Protein AF-A0A6U6HGG5-F1 (afdb_monomer)

Foldseek 3Di:
DVVVVVVVVVVVVVVVVVVVVVVVVVVVVVVVVVVVVVVVVVVVVVVVVVVVVVVVVVVVVDPQPPCVVVVQPVDDPVVPHDDDFDDDPVQCVVVVVDPVSDDDTDDVVVVVQVVCVSVVNDDPPPPPPPVPPPDDPDPPPPPDPDDDDD

Radius of gyration: 37.93 Å; Cα contacts (8 Å, |Δi|>4): 23; chains: 1; bounding box: 70×29×111 Å

Solvent-accessible surface area (backbone atoms only — not comparable to full-atom values): 9462 Å² total; per-residue (Å²): 110,76,69,57,56,54,51,54,50,52,55,52,50,55,53,50,49,54,52,50,54,53,52,51,54,49,52,59,54,48,50,58,49,51,54,52,53,48,54,51,51,54,51,56,52,48,53,51,50,50,53,52,50,51,55,47,52,58,54,66,73,44,64,92,70,78,53,56,66,56,59,58,66,76,68,59,54,83,88,75,52,82,81,76,65,68,84,51,74,64,62,43,54,75,42,70,68,40,76,88,62,60,74,90,63,74,55,70,67,58,54,50,52,50,55,30,37,76,69,66,75,37,83,76,78,78,70,78,72,74,80,76,72,84,68,81,80,76,78,82,72,81,72,76,86,78,81,82,81,136

Mean predicted aligned error: 17.81 Å

pLDDT: mean 77.17, std 17.02, range [37.75, 97.88]

Nearest PDB structures (foldseek):
  7v08-assembly1_q  TM=4.051E-01  e=3.246E-01  Saccharomyces cerevisiae BY4741

Structure (mmCIF, N/CA/C/O backbone):
data_AF-A0A6U6HGG5-F1
#
_entry.id   AF-A0A6U6HGG5-F1
#
loop_
_atom_site.group_PDB
_atom_site.id
_atom_site.type_symbol
_atom_site.label_atom_id
_atom_site.label_alt_id
_atom_site.label_comp_id
_atom_site.label_asym_id
_atom_site.label_entity_id
_atom_site.label_seq_id
_atom_site.pdbx_PDB_ins_code
_atom_site.Cartn_x
_atom_site.Cartn_y
_atom_site.Cartn_z
_atom_site.occupancy
_atom_site.B_iso_or_equiv
_atom_site.auth_seq_id
_atom_site.auth_comp_id
_atom_site.auth_asym_id
_atom_site.auth_atom_id
_atom_site.pdbx_PDB_model_num
ATOM 1 N N . SER A 1 1 ? -29.316 -1.700 63.400 1.00 80.56 1 SER A N 1
ATOM 2 C CA . SER A 1 1 ? -29.862 -3.068 63.521 1.00 80.56 1 SER A CA 1
ATOM 3 C C . SER A 1 1 ? -29.359 -3.944 62.370 1.00 80.56 1 SER A C 1
ATOM 5 O O . SER A 1 1 ? -29.051 -3.408 61.304 1.00 80.56 1 SER A O 1
ATOM 7 N N . PRO A 1 2 ? -29.280 -5.274 62.545 1.00 87.38 2 PRO A N 1
ATOM 8 C CA . PRO A 1 2 ? -28.835 -6.211 61.501 1.00 87.38 2 PRO A CA 1
ATOM 9 C C . PRO A 1 2 ? -29.671 -6.141 60.211 1.00 87.38 2 PRO A C 1
ATOM 11 O O . PRO A 1 2 ? -29.153 -6.295 59.106 1.00 87.38 2 PRO A O 1
ATOM 14 N N . LEU A 1 3 ? -30.967 -5.841 60.341 1.00 87.31 3 LEU A N 1
ATOM 15 C CA . LEU A 1 3 ? -31.897 -5.675 59.220 1.00 87.31 3 LEU A CA 1
ATOM 16 C C . LEU A 1 3 ? -31.525 -4.487 58.318 1.00 87.31 3 LEU A C 1
ATOM 18 O O . LEU A 1 3 ? -31.574 -4.592 57.094 1.00 87.31 3 LEU A O 1
ATOM 22 N N . LEU A 1 4 ? -31.075 -3.382 58.916 1.00 89.56 4 LEU A N 1
ATOM 23 C CA . LEU A 1 4 ? -30.665 -2.173 58.195 1.00 89.56 4 LEU A CA 1
ATOM 24 C C . LEU A 1 4 ? -29.397 -2.419 57.361 1.00 89.56 4 LEU A C 1
ATOM 26 O O . LEU A 1 4 ? -29.305 -1.987 56.215 1.00 89.56 4 LEU A O 1
ATOM 30 N N . GLN A 1 5 ? -28.451 -3.199 57.894 1.00 91.31 5 GLN A N 1
ATOM 31 C CA . GLN A 1 5 ? -27.241 -3.592 57.164 1.00 91.31 5 GLN A CA 1
ATOM 32 C C . GLN A 1 5 ? -27.552 -4.498 55.964 1.00 91.31 5 GLN A C 1
ATOM 34 O O . GLN A 1 5 ? -26.944 -4.338 54.907 1.00 91.31 5 GLN A O 1
ATOM 39 N N . ARG A 1 6 ? -28.507 -5.430 56.097 1.00 91.94 6 ARG A N 1
ATOM 40 C CA . ARG A 1 6 ? -28.957 -6.279 54.977 1.00 91.94 6 ARG A CA 1
ATOM 41 C C . ARG A 1 6 ? -29.596 -5.450 53.864 1.00 91.94 6 ARG A C 1
ATOM 43 O O . ARG A 1 6 ? -29.268 -5.652 52.698 1.00 91.94 6 ARG A O 1
ATOM 50 N N . ARG A 1 7 ? -30.440 -4.480 54.223 1.00 93.50 7 ARG A N 1
ATOM 51 C CA . ARG A 1 7 ? -31.081 -3.569 53.266 1.00 93.50 7 ARG A CA 1
ATOM 52 C C . ARG A 1 7 ? -30.060 -2.727 52.497 1.00 93.50 7 ARG A C 1
ATOM 54 O O . ARG A 1 7 ? -30.085 -2.721 51.271 1.00 93.50 7 ARG A O 1
ATOM 61 N N . LEU A 1 8 ? -29.097 -2.123 53.195 1.00 95.38 8 LEU A N 1
ATOM 62 C CA . LEU A 1 8 ? -28.022 -1.347 52.563 1.00 95.38 8 LEU A CA 1
ATOM 63 C C . LEU A 1 8 ? -27.164 -2.192 51.609 1.00 95.38 8 LEU A C 1
ATOM 65 O O . LEU A 1 8 ? -26.741 -1.702 50.564 1.00 95.38 8 LEU A O 1
ATOM 69 N N . LYS A 1 9 ? -26.903 -3.464 51.939 1.00 94.69 9 LYS A N 1
ATOM 70 C CA . LYS A 1 9 ? -26.190 -4.387 51.038 1.00 94.69 9 LYS A CA 1
ATOM 71 C C . LYS A 1 9 ? -26.991 -4.675 49.766 1.00 94.69 9 LYS A C 1
ATOM 73 O O . LYS A 1 9 ? -26.419 -4.638 48.681 1.00 94.69 9 LYS A O 1
ATOM 78 N N . ALA A 1 10 ? -28.297 -4.914 49.889 1.00 95.06 10 ALA A N 1
ATOM 79 C CA . ALA A 1 10 ? -29.170 -5.139 48.739 1.00 95.06 10 ALA A CA 1
ATOM 80 C C . ALA A 1 10 ? -29.247 -3.903 47.825 1.00 95.06 10 ALA A C 1
ATOM 82 O O . ALA A 1 10 ? -29.130 -4.022 46.608 1.00 95.06 10 ALA A O 1
ATOM 83 N N . GLU A 1 11 ? -29.367 -2.707 48.403 1.00 95.06 11 GLU A N 1
ATOM 84 C CA . GLU A 1 11 ? -29.384 -1.449 47.647 1.00 95.06 11 GLU A CA 1
ATOM 85 C C . GLU A 1 11 ? -28.058 -1.211 46.907 1.00 95.06 11 GLU A C 1
ATOM 87 O O . GLU A 1 11 ? -28.065 -0.887 45.717 1.00 95.06 11 GLU A O 1
ATOM 92 N N . LYS A 1 12 ? -26.914 -1.453 47.562 1.00 96.19 12 LYS A N 1
ATOM 93 C CA . LYS A 1 12 ? -25.590 -1.377 46.921 1.00 96.19 12 LYS A CA 1
ATOM 94 C C . LYS A 1 12 ? -25.462 -2.349 45.751 1.00 96.19 12 LYS A C 1
ATOM 96 O O . LYS A 1 12 ? -25.041 -1.939 44.672 1.00 96.19 12 LYS A O 1
ATOM 101 N N . PHE A 1 13 ? -25.891 -3.595 45.937 1.00 97.50 13 PHE A N 1
ATOM 102 C CA . PHE A 1 13 ? -25.872 -4.607 44.883 1.00 97.50 13 PHE A CA 1
ATOM 103 C C . PHE A 1 13 ? -26.709 -4.190 43.666 1.00 97.50 13 PHE A C 1
ATOM 105 O O . PHE A 1 13 ? -26.253 -4.294 42.529 1.00 97.50 13 PHE A O 1
ATOM 112 N N . LEU A 1 14 ? -27.915 -3.652 43.881 1.00 97.00 14 LEU A N 1
ATOM 113 C CA . LEU A 1 14 ? -28.766 -3.169 42.787 1.00 97.00 14 LEU A CA 1
ATOM 114 C C . LEU A 1 14 ? -28.119 -2.010 42.018 1.00 97.00 14 LEU A C 1
ATOM 116 O O . LEU A 1 14 ? -28.221 -1.946 40.792 1.00 97.00 14 LEU A O 1
ATOM 120 N N . VAL A 1 15 ? -27.436 -1.102 42.718 1.00 97.19 15 VAL A N 1
ATOM 121 C CA . VAL A 1 15 ? -26.697 0.002 42.091 1.00 97.19 15 VAL A CA 1
ATOM 122 C C . VAL A 1 15 ? -25.515 -0.518 41.275 1.00 97.19 15 VAL A C 1
ATOM 124 O O . VAL A 1 15 ? -25.298 -0.055 40.154 1.00 97.19 15 VAL A O 1
ATOM 127 N N . GLU A 1 16 ? -24.758 -1.478 41.801 1.00 97.69 16 GLU A N 1
ATOM 128 C CA . GLU A 1 16 ? -23.642 -2.100 41.085 1.00 97.69 16 GLU A CA 1
ATOM 129 C C . GLU A 1 16 ? -24.116 -2.836 39.836 1.00 97.69 16 GLU A C 1
ATOM 1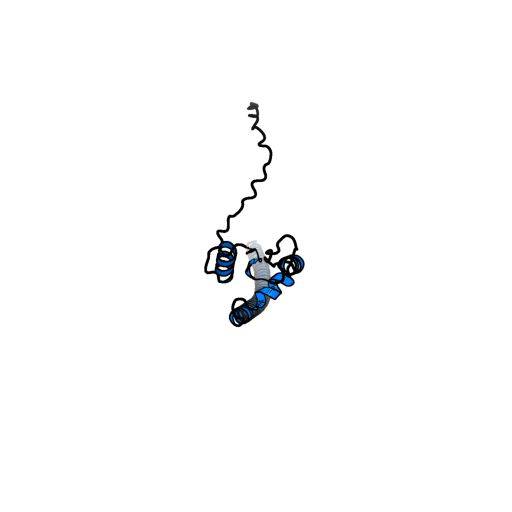31 O O . GLU A 1 16 ? -23.567 -2.599 38.761 1.00 97.69 16 GLU A O 1
ATOM 136 N N . LYS A 1 17 ? -25.200 -3.609 39.940 1.00 97.88 17 LYS A N 1
ATOM 137 C CA . LYS A 1 17 ? -25.806 -4.303 38.801 1.00 97.88 17 LYS A CA 1
ATOM 138 C C . LYS A 1 17 ? -26.224 -3.327 37.696 1.00 97.88 17 LYS A C 1
ATOM 140 O O . LYS A 1 17 ? -25.872 -3.499 36.536 1.00 97.88 17 LYS A O 1
ATOM 145 N N . ARG A 1 18 ? -26.876 -2.212 38.048 1.00 96.94 18 ARG A N 1
ATOM 146 C CA . ARG A 1 18 ? -27.216 -1.162 37.065 1.00 96.94 18 ARG A CA 1
ATOM 147 C C . ARG A 1 18 ? -25.976 -0.571 36.387 1.00 96.94 18 ARG A C 1
ATOM 149 O O . ARG A 1 18 ? -26.012 -0.263 35.196 1.00 96.94 18 ARG A O 1
ATOM 156 N N . LYS A 1 19 ? -24.875 -0.393 37.127 1.00 97.56 19 LYS A N 1
ATOM 157 C CA . LYS A 1 19 ? -23.610 0.111 36.568 1.00 97.56 19 LYS A CA 1
ATOM 158 C C . LYS A 1 19 ? -22.975 -0.903 35.616 1.00 97.56 19 LYS A C 1
ATOM 160 O O . LYS A 1 19 ? -22.491 -0.491 34.563 1.00 97.56 19 LYS A O 1
ATOM 165 N N . THR A 1 20 ? -22.969 -2.191 35.961 1.00 97.25 20 THR A N 1
ATOM 166 C CA . THR A 1 20 ? -22.431 -3.247 35.091 1.00 97.25 20 THR A CA 1
ATOM 167 C C . THR A 1 20 ? -23.261 -3.396 33.827 1.00 97.25 20 THR A C 1
ATOM 169 O O . THR A 1 20 ? -22.690 -3.412 32.741 1.00 97.25 20 THR A O 1
ATOM 172 N N . ASP A 1 21 ? -24.588 -3.382 33.947 1.00 97.06 21 ASP A N 1
ATOM 173 C CA . ASP A 1 21 ? -25.502 -3.509 32.809 1.00 97.06 21 ASP A CA 1
ATOM 174 C C . ASP A 1 21 ? -25.325 -2.333 31.836 1.00 97.06 21 ASP A C 1
ATOM 176 O O . ASP A 1 21 ? -25.227 -2.523 30.624 1.00 97.06 21 ASP A O 1
ATOM 180 N N . LYS A 1 22 ? -25.171 -1.108 32.361 1.00 97.38 22 LYS A N 1
ATOM 181 C CA . LYS A 1 22 ? -24.887 0.078 31.539 1.00 97.38 22 LYS A CA 1
ATOM 182 C C . LYS A 1 22 ? -23.540 -0.021 30.817 1.00 97.38 22 LYS A C 1
ATOM 184 O O . LYS A 1 22 ? -23.443 0.360 29.653 1.00 97.38 22 LYS A O 1
ATOM 189 N N . ARG A 1 23 ? -22.497 -0.522 31.490 1.00 96.94 23 ARG A N 1
ATOM 190 C CA . ARG A 1 23 ? -21.175 -0.736 30.873 1.00 96.94 23 ARG A CA 1
ATOM 191 C C . ARG A 1 23 ? -21.237 -1.791 29.771 1.00 96.94 23 ARG A C 1
ATOM 193 O O . ARG A 1 23 ? -20.676 -1.565 28.706 1.00 96.94 23 ARG A O 1
ATOM 200 N N . LEU A 1 24 ? -21.949 -2.891 30.011 1.00 96.88 24 LEU A N 1
ATOM 201 C CA . LEU A 1 24 ? -22.145 -3.957 29.032 1.00 96.88 24 LEU A CA 1
ATOM 202 C C . LEU A 1 24 ? -22.896 -3.451 27.794 1.00 96.88 24 LEU A C 1
ATOM 204 O O . LEU A 1 24 ? -22.512 -3.735 26.667 1.00 96.88 24 LEU A O 1
ATOM 208 N N . LEU A 1 25 ? -23.948 -2.654 27.983 1.00 96.62 25 LEU A N 1
ATOM 209 C CA . LEU A 1 25 ? -24.694 -2.093 26.858 1.00 96.62 25 LEU A CA 1
ATOM 210 C C . LEU A 1 25 ? -23.831 -1.135 26.020 1.00 96.62 25 LEU A C 1
ATOM 212 O O . LEU A 1 25 ? -23.901 -1.145 24.791 1.00 96.62 25 LEU A O 1
ATOM 216 N N . ASN A 1 26 ? -22.985 -0.335 26.675 1.00 97.00 26 ASN A N 1
ATOM 217 C CA . ASN A 1 26 ? -22.025 0.522 25.983 1.00 97.00 26 ASN A CA 1
ATOM 218 C C . ASN A 1 26 ? -21.014 -0.298 25.175 1.00 97.00 26 ASN A C 1
ATOM 220 O O . ASN A 1 26 ? -20.820 0.004 23.999 1.00 97.00 26 ASN A O 1
ATOM 224 N N . SER A 1 27 ? -20.440 -1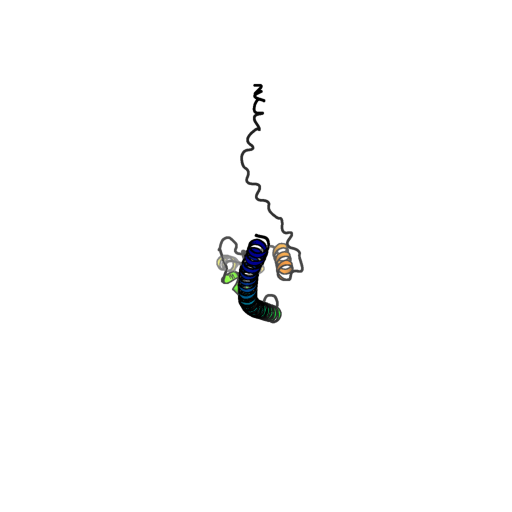.361 25.749 1.00 95.94 27 SER A N 1
ATOM 225 C CA . SER A 1 27 ? -19.481 -2.199 25.023 1.00 95.94 27 SER A CA 1
ATOM 226 C C . SER A 1 27 ? -20.123 -2.902 23.824 1.00 95.94 27 SER A C 1
ATOM 228 O O . SER A 1 27 ? -19.538 -2.922 22.746 1.00 95.94 27 SER A O 1
ATOM 230 N N . VAL A 1 28 ? -21.365 -3.384 23.943 1.00 96.38 28 VAL A N 1
ATOM 231 C CA . VAL A 1 28 ? -22.125 -3.957 22.812 1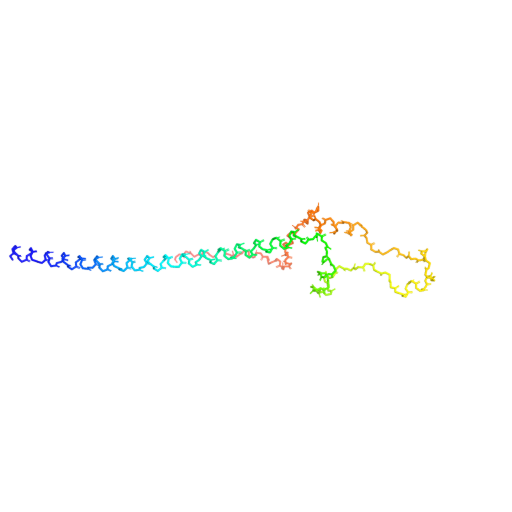.00 96.38 28 VAL A CA 1
ATOM 232 C C . VAL A 1 28 ? -22.384 -2.925 21.703 1.00 96.38 28 VAL A C 1
ATOM 234 O O . VAL A 1 28 ? -22.417 -3.264 20.520 1.00 96.38 28 VAL A O 1
ATOM 237 N N . ASN A 1 29 ? -22.562 -1.651 22.049 1.00 95.06 29 ASN A N 1
ATOM 238 C CA . ASN A 1 29 ? -22.695 -0.593 21.047 1.00 95.06 29 ASN A CA 1
ATOM 239 C C . ASN A 1 29 ? -21.353 -0.248 20.386 1.00 95.06 29 ASN A C 1
ATOM 241 O O . ASN A 1 29 ? -21.320 0.061 19.193 1.00 95.06 29 ASN A O 1
ATOM 245 N N . GLU A 1 30 ? -20.252 -0.314 21.132 1.00 95.81 30 GLU A N 1
ATOM 246 C CA . GLU A 1 30 ? -18.897 -0.119 20.609 1.00 95.81 30 GLU A CA 1
ATOM 247 C C . GLU A 1 30 ? -18.496 -1.236 19.644 1.00 95.81 30 GLU A C 1
ATOM 249 O O . GLU A 1 30 ? -17.987 -0.937 18.564 1.00 95.81 30 GLU A O 1
ATOM 254 N N . THR A 1 31 ? -18.808 -2.503 19.945 1.00 96.19 31 THR A N 1
ATOM 255 C CA . THR A 1 31 ? -18.501 -3.614 19.028 1.00 96.19 31 THR A CA 1
ATOM 256 C C . THR A 1 31 ? -19.138 -3.411 17.657 1.00 96.19 31 THR A C 1
ATOM 258 O O . THR A 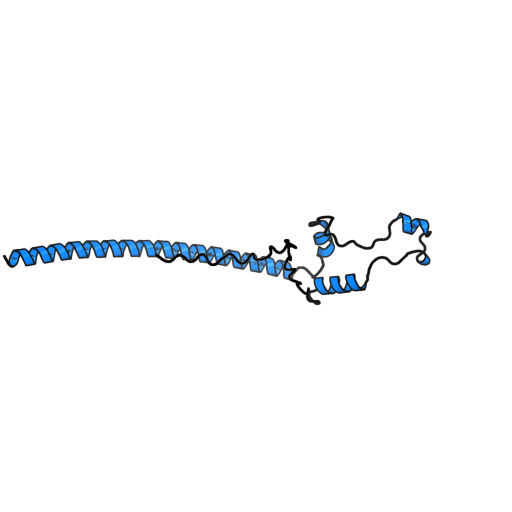1 31 ? -18.457 -3.572 16.649 1.00 96.19 31 THR A O 1
ATOM 261 N N . LYS A 1 32 ? -20.393 -2.943 17.589 1.00 95.00 32 LYS A N 1
ATOM 262 C CA . LYS A 1 32 ? -21.062 -2.619 16.314 1.00 95.00 32 LYS A CA 1
ATOM 263 C C . LYS A 1 32 ? -20.368 -1.506 15.524 1.00 95.00 32 LYS A C 1
ATOM 265 O O . LYS A 1 32 ? -20.434 -1.496 14.293 1.00 95.00 32 LYS A O 1
ATOM 270 N N . LYS A 1 33 ? -19.745 -0.539 16.203 1.00 94.50 33 LYS A N 1
ATOM 271 C CA . LYS A 1 33 ? -18.952 0.506 15.537 1.00 94.50 33 LYS A CA 1
ATOM 272 C C . LYS A 1 33 ? -17.674 -0.096 14.963 1.00 94.50 33 LYS A C 1
ATOM 274 O O . LYS A 1 33 ? -17.426 0.070 13.772 1.00 94.50 33 LYS A O 1
ATOM 279 N N . PHE A 1 34 ? -16.950 -0.881 15.759 1.00 96.62 34 PHE A N 1
ATOM 280 C CA . PHE A 1 34 ? -15.723 -1.540 15.314 1.00 96.62 34 PHE A CA 1
ATOM 281 C C . PHE A 1 34 ? -15.955 -2.505 14.150 1.00 96.62 34 PHE A C 1
ATOM 283 O O . PHE A 1 34 ? -15.177 -2.499 13.202 1.00 96.62 34 PHE A O 1
ATOM 290 N N . THR A 1 35 ? -17.047 -3.276 14.146 1.00 96.44 35 THR A N 1
ATOM 291 C CA . THR A 1 35 ? -17.368 -4.165 13.016 1.00 96.44 35 THR A CA 1
ATOM 292 C C . THR A 1 35 ? -17.624 -3.382 11.729 1.00 96.44 35 THR A C 1
ATOM 294 O O . THR A 1 35 ? -17.180 -3.790 10.660 1.00 96.44 35 THR A O 1
ATOM 297 N N . ARG A 1 36 ? -18.303 -2.228 11.812 1.00 96.31 36 ARG A N 1
ATOM 298 C CA . ARG A 1 36 ? -18.521 -1.353 10.647 1.00 96.31 36 ARG A CA 1
ATOM 299 C C . ARG A 1 36 ? -17.210 -0.752 10.149 1.00 96.31 36 ARG A C 1
ATOM 301 O O . ARG A 1 36 ? -16.976 -0.724 8.946 1.00 96.31 36 ARG A O 1
ATOM 308 N N . GLU A 1 37 ? -16.354 -0.293 11.052 1.00 96.69 37 GLU A N 1
ATOM 309 C CA . GLU A 1 37 ? -15.037 0.245 10.700 1.00 96.69 37 GLU A CA 1
ATOM 310 C C . GLU A 1 37 ? -14.131 -0.811 10.059 1.00 96.69 37 GLU A C 1
ATOM 312 O O . GLU A 1 37 ? -13.476 -0.511 9.064 1.00 96.69 37 GLU A O 1
ATOM 317 N N . LEU A 1 38 ? -14.136 -2.043 10.576 1.00 97.44 38 LEU A N 1
ATOM 318 C CA . LEU A 1 38 ? -13.424 -3.173 9.976 1.00 97.44 38 LEU A CA 1
ATOM 319 C C . LEU A 1 38 ? -13.932 -3.458 8.563 1.00 97.44 38 LEU A C 1
ATOM 321 O O . LEU A 1 38 ? -13.132 -3.455 7.636 1.00 97.44 38 LEU A O 1
ATOM 325 N N . SER A 1 39 ? -15.251 -3.574 8.376 1.00 97.62 39 SER A N 1
ATOM 326 C CA . SER A 1 39 ? -15.824 -3.834 7.047 1.00 97.62 39 SER A CA 1
ATOM 327 C C . SER A 1 39 ? -15.469 -2.752 6.018 1.00 97.62 39 SER A C 1
ATOM 329 O O . SER A 1 39 ? -15.187 -3.061 4.867 1.00 97.62 39 SER A O 1
ATOM 331 N N . ARG 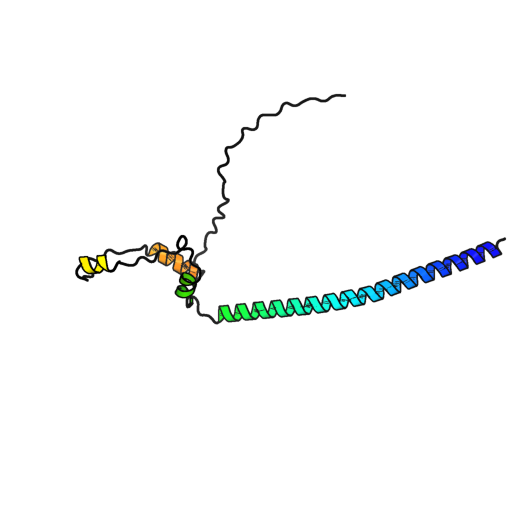A 1 40 ? -15.414 -1.474 6.425 1.00 97.25 40 ARG A N 1
ATOM 332 C CA . ARG A 1 40 ? -14.995 -0.375 5.539 1.00 97.25 40 ARG A CA 1
ATOM 333 C C . ARG A 1 40 ? -13.523 -0.488 5.154 1.00 97.25 40 ARG A C 1
ATOM 335 O O . ARG A 1 40 ? -13.198 -0.360 3.981 1.00 97.25 40 ARG A O 1
ATOM 342 N N . LYS A 1 41 ? -12.649 -0.765 6.125 1.00 97.69 41 LYS A N 1
ATOM 343 C CA . LYS A 1 41 ? -11.213 -0.952 5.874 1.00 97.69 41 LYS A CA 1
ATOM 344 C C . LYS A 1 41 ? -10.945 -2.145 4.960 1.00 97.69 41 LYS A C 1
ATOM 346 O O . LYS A 1 41 ? -10.113 -2.041 4.068 1.00 97.69 41 LYS A O 1
ATOM 351 N N . GLU A 1 42 ? -11.668 -3.246 5.143 1.00 97.25 42 GLU A N 1
ATOM 352 C CA . GLU A 1 42 ? -11.555 -4.430 4.286 1.00 97.25 42 GLU A CA 1
ATOM 353 C C . GLU A 1 42 ? -11.923 -4.119 2.830 1.00 97.25 42 GLU A C 1
ATOM 355 O O . GLU A 1 42 ? -11.199 -4.531 1.923 1.00 97.25 42 GLU A O 1
ATOM 360 N N . VAL A 1 43 ? -12.991 -3.344 2.602 1.00 97.69 43 VAL A N 1
ATOM 361 C CA . VAL A 1 43 ? -13.380 -2.880 1.259 1.00 97.69 43 VAL A CA 1
ATOM 362 C C . VAL A 1 43 ? -12.315 -1.955 0.663 1.00 97.69 43 VAL A C 1
ATOM 364 O O . VAL A 1 43 ? -11.876 -2.179 -0.462 1.00 97.69 43 VAL A O 1
ATOM 367 N N . GLU A 1 44 ? -11.835 -0.962 1.416 1.00 97.31 44 GLU A N 1
ATOM 368 C CA . GLU A 1 44 ? -10.780 -0.048 0.949 1.00 97.31 44 GLU A CA 1
ATOM 369 C C . GLU A 1 44 ? -9.486 -0.791 0.579 1.00 97.31 44 GLU A C 1
ATOM 371 O O . GLU A 1 44 ? -8.840 -0.484 -0.428 1.00 97.31 44 GLU A O 1
ATOM 376 N N . ASP A 1 45 ? -9.094 -1.782 1.378 1.00 96.81 45 ASP A N 1
ATOM 377 C CA . ASP A 1 45 ? -7.906 -2.585 1.115 1.00 96.81 45 ASP A CA 1
ATOM 378 C C . ASP A 1 45 ? -8.102 -3.535 -0.073 1.00 96.81 45 ASP A C 1
ATOM 380 O O . ASP A 1 45 ? -7.157 -3.742 -0.841 1.00 96.81 45 ASP A O 1
ATOM 384 N N . ALA A 1 46 ? -9.308 -4.077 -0.271 1.00 97.12 46 ALA A N 1
ATOM 385 C CA . ALA A 1 46 ? -9.649 -4.850 -1.462 1.00 97.12 46 ALA A CA 1
ATOM 386 C C . ALA A 1 46 ? -9.535 -3.991 -2.731 1.00 97.12 46 ALA A C 1
ATOM 388 O O . ALA A 1 46 ? -8.799 -4.360 -3.647 1.00 97.12 46 ALA A O 1
ATOM 389 N N . GLU A 1 47 ? -10.129 -2.79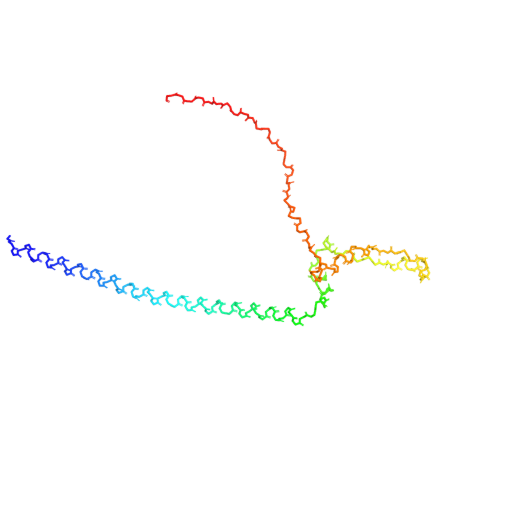4 -2.742 1.00 97.25 47 GLU A N 1
ATOM 390 C CA . GLU A 1 47 ? -10.021 -1.860 -3.869 1.00 97.25 47 GLU A CA 1
ATOM 391 C C . GLU A 1 47 ? -8.564 -1.479 -4.167 1.00 97.25 47 GLU A C 1
ATOM 393 O O . GLU A 1 47 ? -8.141 -1.412 -5.322 1.00 97.25 47 GLU A O 1
ATOM 398 N N . ARG A 1 48 ? -7.751 -1.233 -3.132 1.00 95.44 48 ARG A N 1
ATOM 399 C CA . ARG A 1 48 ? -6.320 -0.942 -3.310 1.00 95.44 48 ARG A CA 1
ATOM 400 C C . ARG A 1 48 ? -5.581 -2.111 -3.946 1.00 95.44 48 ARG A C 1
ATOM 402 O O . ARG A 1 48 ? -4.743 -1.889 -4.823 1.00 95.44 48 ARG A O 1
ATOM 409 N N . ARG A 1 49 ? -5.866 -3.343 -3.517 1.00 95.81 49 ARG A N 1
ATOM 410 C CA . ARG A 1 49 ? -5.264 -4.553 -4.096 1.00 95.81 49 ARG A CA 1
ATOM 411 C C . ARG A 1 49 ? -5.658 -4.714 -5.558 1.00 95.81 49 ARG A C 1
ATOM 413 O O . ARG A 1 49 ? -4.775 -4.975 -6.370 1.00 95.81 49 ARG A O 1
ATOM 420 N N . GLU A 1 50 ? -6.923 -4.489 -5.897 1.00 97.00 50 GLU A N 1
ATOM 421 C CA . GLU A 1 50 ? -7.409 -4.526 -7.280 1.00 97.00 50 GLU A CA 1
ATOM 422 C C . GLU A 1 50 ? -6.724 -3.471 -8.150 1.00 97.00 50 GLU A C 1
ATOM 424 O O . GLU A 1 50 ? -6.191 -3.802 -9.208 1.00 97.00 50 GLU A O 1
ATOM 429 N N . ARG A 1 51 ? -6.621 -2.222 -7.678 1.00 96.62 51 ARG A N 1
ATOM 430 C CA . ARG A 1 51 ? -5.903 -1.152 -8.395 1.00 96.62 51 ARG A CA 1
ATOM 431 C C . ARG A 1 51 ? -4.434 -1.502 -8.623 1.00 96.62 51 ARG A C 1
ATOM 433 O O . ARG A 1 51 ? -3.902 -1.283 -9.708 1.00 96.62 51 ARG A O 1
ATOM 440 N N . LEU A 1 52 ? -3.761 -2.061 -7.617 1.00 94.12 52 LEU A N 1
ATOM 441 C CA . LEU A 1 52 ? -2.372 -2.504 -7.753 1.00 94.12 52 LEU A CA 1
ATOM 442 C C . LEU A 1 52 ? -2.234 -3.686 -8.717 1.00 94.12 52 LEU A C 1
ATOM 444 O O . LEU A 1 52 ? -1.252 -3.742 -9.456 1.00 94.12 52 LEU A O 1
ATOM 448 N N . ALA A 1 53 ? -3.184 -4.621 -8.713 1.00 95.25 53 ALA A N 1
ATOM 449 C CA . ALA A 1 53 ? -3.205 -5.745 -9.640 1.00 95.25 53 ALA A CA 1
ATOM 450 C C . ALA A 1 53 ? -3.419 -5.264 -11.083 1.00 95.25 53 ALA A C 1
ATOM 452 O O . ALA A 1 53 ? -2.662 -5.661 -11.965 1.00 95.25 53 ALA A O 1
ATOM 453 N N . ALA A 1 54 ? -4.353 -4.335 -11.301 1.00 95.62 54 ALA A N 1
ATOM 454 C CA . ALA A 1 54 ? -4.593 -3.706 -12.597 1.00 95.62 54 ALA A CA 1
ATOM 455 C C . ALA A 1 54 ? -3.340 -2.982 -13.115 1.00 95.62 54 ALA A C 1
ATOM 457 O O . ALA A 1 54 ? -2.880 -3.260 -14.218 1.00 95.62 54 ALA A O 1
ATOM 458 N N . LEU A 1 55 ? -2.698 -2.148 -12.287 1.00 90.69 55 LEU A N 1
ATOM 459 C CA . LEU A 1 55 ? -1.453 -1.461 -12.660 1.00 90.69 55 LEU A CA 1
ATOM 460 C C . LEU A 1 55 ? -0.301 -2.428 -12.966 1.00 90.69 55 LEU A C 1
ATOM 462 O O . LEU A 1 55 ? 0.559 -2.126 -13.796 1.00 90.69 55 LEU A O 1
ATOM 466 N N . LYS A 1 56 ? -0.235 -3.578 -12.286 1.00 92.69 56 LYS A N 1
ATOM 467 C CA . LYS A 1 56 ? 0.751 -4.624 -12.595 1.00 92.69 56 LYS A CA 1
ATOM 468 C C . LYS A 1 56 ? 0.446 -5.288 -13.934 1.00 92.69 56 LYS A C 1
ATOM 470 O O . LYS A 1 56 ? 1.351 -5.371 -14.754 1.00 92.69 56 LYS A O 1
ATOM 475 N N . ALA A 1 57 ? -0.807 -5.656 -14.191 1.00 92.69 57 ALA A N 1
ATOM 476 C CA . ALA A 1 57 ? -1.228 -6.234 -15.466 1.00 92.69 57 ALA A CA 1
ATOM 477 C C . ALA A 1 57 ? -1.001 -5.265 -16.645 1.00 92.69 57 ALA A C 1
ATOM 479 O O . ALA A 1 57 ? -0.505 -5.659 -17.701 1.00 92.69 57 ALA A O 1
ATOM 480 N N . GLU A 1 58 ? -1.265 -3.970 -16.459 1.00 87.50 58 GLU A N 1
ATOM 481 C CA . GLU A 1 58 ? -0.944 -2.925 -17.442 1.00 87.50 58 GLU A CA 1
ATOM 482 C C . GLU A 1 58 ? 0.564 -2.792 -17.689 1.00 87.50 58 GLU A C 1
ATOM 484 O O . GLU A 1 58 ? 0.998 -2.520 -18.806 1.00 87.50 58 GLU A O 1
ATOM 489 N N . ARG A 1 59 ? 1.392 -2.973 -16.655 1.00 81.69 59 ARG A N 1
ATOM 490 C CA . ARG A 1 59 ? 2.855 -2.953 -16.798 1.00 81.69 59 ARG A CA 1
ATOM 491 C C . ARG A 1 59 ? 3.388 -4.202 -17.488 1.00 81.69 59 ARG A C 1
ATOM 493 O O . ARG A 1 59 ? 4.337 -4.085 -18.251 1.00 81.69 59 ARG A O 1
ATOM 500 N N . GLU A 1 60 ? 2.811 -5.364 -17.205 1.00 84.06 60 GLU A N 1
ATOM 501 C CA . GLU A 1 60 ? 3.219 -6.650 -17.780 1.00 84.06 60 GLU A CA 1
ATOM 502 C C . GLU A 1 60 ? 2.788 -6.791 -19.244 1.00 84.06 60 GLU A C 1
ATOM 504 O O . GLU A 1 60 ? 3.542 -7.318 -20.057 1.00 84.06 60 GLU A O 1
ATOM 509 N N . SER A 1 61 ? 1.612 -6.268 -19.603 1.00 84.00 61 SER A N 1
ATOM 510 C CA . SER A 1 61 ? 1.127 -6.251 -20.992 1.00 84.00 61 SER A CA 1
ATOM 511 C C . SER A 1 61 ? 1.906 -5.289 -21.893 1.00 84.00 61 SER A C 1
ATOM 513 O O . SER A 1 61 ? 1.970 -5.490 -23.109 1.00 84.00 61 SER A O 1
ATOM 515 N N . LYS A 1 62 ? 2.530 -4.250 -21.326 1.00 79.88 62 LYS A N 1
ATOM 516 C CA . LYS A 1 62 ? 3.399 -3.346 -22.081 1.00 79.88 62 LYS A CA 1
ATOM 517 C C . LYS A 1 62 ? 4.748 -4.020 -22.358 1.00 79.88 62 LYS A C 1
ATOM 519 O O . LYS A 1 62 ? 5.463 -4.367 -21.417 1.00 79.88 62 LYS A O 1
ATOM 524 N N . PRO A 1 63 ? 5.159 -4.162 -23.632 1.00 77.44 63 PRO A N 1
ATOM 525 C CA . PRO A 1 63 ? 6.457 -4.738 -23.945 1.00 77.44 63 PRO A CA 1
ATOM 526 C C . PRO A 1 63 ? 7.582 -3.844 -23.413 1.00 77.44 63 PRO A C 1
ATOM 528 O O . PRO A 1 63 ? 7.536 -2.612 -23.506 1.00 77.44 63 PRO A O 1
ATOM 531 N N . VAL A 1 64 ? 8.608 -4.486 -22.853 1.00 66.31 64 VAL A N 1
ATOM 532 C CA . VAL A 1 64 ? 9.763 -3.819 -22.247 1.00 66.31 64 VAL A CA 1
ATOM 533 C C . VAL A 1 64 ? 10.433 -2.910 -23.281 1.00 66.31 64 VAL A C 1
ATOM 535 O O . VAL A 1 64 ? 10.964 -3.384 -24.281 1.00 66.31 64 VAL A O 1
ATOM 538 N N . GLY A 1 65 ? 10.423 -1.599 -23.026 1.00 59.81 65 GLY A N 1
ATOM 539 C CA . GLY A 1 65 ? 11.130 -0.603 -23.837 1.00 59.81 65 GLY A CA 1
ATOM 540 C C . GLY A 1 65 ? 10.294 0.166 -24.870 1.00 59.81 65 GLY A C 1
ATOM 541 O O . GLY A 1 65 ? 10.854 1.028 -25.539 1.00 59.81 65 GLY A O 1
ATOM 542 N N . LYS A 1 66 ? 8.977 -0.076 -24.983 1.00 65.62 66 LYS A N 1
ATOM 543 C CA . LYS A 1 66 ? 8.108 0.635 -25.951 1.00 65.62 66 LYS A CA 1
ATOM 544 C C . LYS A 1 66 ? 8.001 2.148 -25.697 1.00 65.62 66 LYS A C 1
ATOM 546 O O . LYS A 1 66 ? 7.899 2.910 -26.649 1.00 65.62 66 LYS A O 1
ATOM 551 N N . ASP A 1 67 ? 8.144 2.573 -24.440 1.00 61.22 67 ASP A N 1
ATOM 552 C CA . ASP A 1 67 ? 7.991 3.975 -24.019 1.00 61.22 67 ASP A CA 1
ATOM 553 C C . ASP A 1 67 ? 9.335 4.649 -23.655 1.00 61.22 67 ASP A C 1
ATOM 555 O O . ASP A 1 67 ? 9.362 5.587 -22.863 1.00 61.22 67 ASP A O 1
ATOM 559 N N . LEU A 1 68 ? 10.482 4.191 -24.183 1.00 60.88 68 LEU A N 1
ATOM 560 C CA . LEU A 1 68 ? 11.788 4.812 -23.875 1.00 60.88 68 LEU A CA 1
ATOM 561 C C . LEU A 1 68 ? 11.877 6.269 -24.354 1.00 60.88 68 LEU A C 1
ATOM 563 O O . LEU A 1 68 ? 12.457 7.109 -23.665 1.00 60.88 68 LEU A O 1
ATOM 567 N N . HIS A 1 69 ? 11.272 6.575 -25.503 1.00 57.38 69 HIS A N 1
ATOM 568 C CA . HIS A 1 69 ? 11.212 7.935 -26.046 1.00 57.38 69 HIS A CA 1
ATOM 569 C C . HIS A 1 69 ? 10.250 8.835 -25.262 1.00 57.38 69 HIS A C 1
A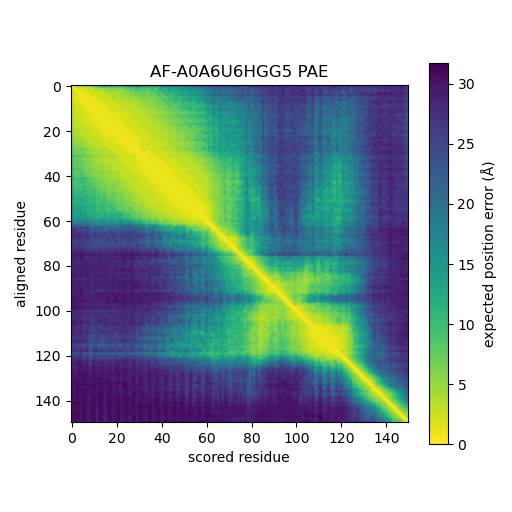TOM 571 O O . HIS A 1 69 ? 10.559 9.994 -24.999 1.00 57.38 69 HIS A O 1
ATOM 577 N N . ASP A 1 70 ? 9.116 8.297 -24.825 1.00 63.66 70 ASP A N 1
ATOM 578 C CA . ASP A 1 70 ? 8.119 9.033 -24.046 1.00 63.66 70 ASP A CA 1
ATOM 579 C C . ASP A 1 70 ? 8.585 9.280 -22.607 1.00 63.66 70 ASP A C 1
ATOM 581 O O . ASP A 1 70 ? 8.378 10.361 -22.062 1.00 63.66 70 ASP A O 1
ATOM 585 N N . ALA A 1 71 ? 9.261 8.305 -21.997 1.00 61.00 71 ALA A N 1
ATOM 586 C CA . ALA A 1 71 ? 9.860 8.450 -20.675 1.00 61.00 71 ALA A CA 1
ATOM 587 C C . ALA A 1 71 ? 11.014 9.463 -20.673 1.00 61.00 71 ALA A C 1
ATOM 589 O O . ALA A 1 71 ? 11.183 10.191 -19.703 1.00 61.00 71 ALA A O 1
ATOM 590 N N . THR A 1 72 ? 11.794 9.546 -21.754 1.00 57.62 72 THR A N 1
ATOM 591 C CA . THR A 1 72 ? 12.846 10.566 -21.883 1.00 57.62 72 THR A CA 1
ATOM 592 C C . THR A 1 72 ? 12.280 11.943 -22.229 1.00 57.62 72 THR A C 1
ATOM 594 O O . THR A 1 72 ? 12.798 12.938 -21.756 1.00 57.62 72 THR A O 1
ATOM 597 N N . THR A 1 73 ? 11.185 12.058 -22.975 1.00 59.56 73 THR A N 1
ATOM 598 C CA . THR A 1 73 ? 10.628 13.378 -23.335 1.00 59.56 73 THR A CA 1
ATOM 599 C C . THR A 1 73 ? 9.698 13.976 -22.275 1.00 59.56 73 THR A C 1
ATOM 601 O O . THR A 1 73 ? 9.721 15.188 -22.072 1.00 59.56 73 THR A O 1
ATOM 604 N N . LYS A 1 74 ? 8.897 13.167 -21.564 1.00 57.91 74 LYS A N 1
ATOM 605 C CA . LYS A 1 74 ? 7.862 13.666 -20.632 1.00 57.91 74 LYS A CA 1
ATOM 606 C C . LYS A 1 74 ? 8.378 14.043 -19.238 1.00 57.91 74 LYS A C 1
ATOM 608 O O . LYS A 1 74 ? 7.692 14.779 -18.536 1.00 57.91 74 LYS A O 1
ATOM 613 N N . SER A 1 75 ? 9.553 13.565 -18.815 1.00 59.59 75 SER A N 1
ATOM 614 C CA . SER A 1 75 ? 10.085 13.789 -17.455 1.00 59.59 75 SER A CA 1
ATOM 615 C C . SER A 1 75 ? 11.444 14.499 -17.414 1.00 59.59 75 SER A C 1
ATOM 617 O O . SER A 1 75 ? 12.276 14.178 -16.562 1.00 59.59 75 SER A O 1
ATOM 619 N N . PHE A 1 76 ? 11.730 15.408 -18.348 1.00 55.44 76 PHE A N 1
ATOM 620 C CA . PHE A 1 76 ? 13.084 15.946 -18.492 1.00 55.44 76 PHE A CA 1
ATOM 621 C C . PHE A 1 76 ? 13.325 17.253 -17.734 1.00 55.44 76 PHE A C 1
ATOM 623 O O . PHE A 1 76 ? 13.015 18.344 -18.204 1.00 55.44 76 PHE A O 1
ATOM 630 N N . ASP A 1 77 ? 14.019 17.123 -16.603 1.00 61.00 77 ASP A N 1
ATOM 631 C CA . ASP A 1 77 ? 15.058 18.083 -16.238 1.00 61.00 77 ASP A CA 1
ATOM 632 C C . ASP A 1 77 ? 16.155 18.020 -17.323 1.00 61.00 77 ASP A C 1
ATOM 634 O O . ASP A 1 77 ? 16.813 16.978 -17.447 1.00 61.00 77 ASP A O 1
ATOM 638 N N . PRO A 1 78 ? 16.435 19.103 -18.074 1.00 60.00 78 PRO A N 1
ATOM 639 C CA . PRO A 1 78 ? 17.468 19.103 -19.119 1.00 60.00 78 PRO A CA 1
ATOM 640 C C . PRO A 1 78 ? 18.877 18.792 -18.577 1.00 60.00 78 PRO A C 1
ATOM 642 O O . PRO A 1 78 ? 19.761 18.402 -19.330 1.00 60.00 78 PRO A O 1
ATOM 645 N N . LEU A 1 79 ? 19.081 18.915 -17.260 1.00 59.81 79 LEU A N 1
ATOM 646 C CA . LEU A 1 79 ? 20.322 18.578 -16.553 1.00 59.81 79 LEU A CA 1
ATOM 647 C C . LEU A 1 79 ? 20.540 17.071 -16.338 1.00 59.81 79 LEU A C 1
ATOM 649 O O . LEU A 1 79 ? 21.680 16.643 -16.170 1.00 59.81 79 LEU A O 1
ATOM 653 N N . ARG A 1 80 ? 19.470 16.270 -16.262 1.00 55.28 80 ARG A N 1
ATOM 654 C CA . ARG A 1 80 ? 19.535 14.819 -15.963 1.00 55.28 80 ARG A CA 1
ATOM 655 C C . ARG A 1 80 ? 19.284 13.941 -17.182 1.00 55.28 80 ARG A C 1
ATOM 657 O O . ARG A 1 80 ? 19.378 12.719 -17.098 1.00 55.28 80 ARG A O 1
ATOM 664 N N . ALA A 1 81 ? 18.974 14.593 -18.287 1.00 58.22 81 ALA A N 1
ATOM 665 C CA . ALA A 1 81 ? 18.896 14.045 -19.612 1.00 58.22 81 ALA A CA 1
ATOM 666 C C . ALA A 1 81 ? 20.084 13.141 -19.978 1.00 58.22 81 ALA A C 1
ATOM 668 O O . ALA A 1 81 ? 21.214 13.635 -19.979 1.00 58.22 81 ALA A O 1
ATOM 669 N N . PRO A 1 82 ? 19.890 11.863 -20.361 1.00 61.28 82 PRO A N 1
ATOM 670 C CA . PRO A 1 82 ? 20.917 11.165 -21.121 1.00 61.28 82 PRO A CA 1
ATOM 671 C C . PRO A 1 82 ? 21.183 11.935 -22.421 1.00 61.28 82 PRO A C 1
ATOM 673 O O . PRO A 1 82 ? 20.286 12.135 -23.242 1.00 61.28 82 PRO A O 1
ATOM 676 N N . ALA A 1 83 ? 22.419 12.405 -22.587 1.00 59.72 83 ALA A N 1
ATOM 677 C CA . ALA A 1 83 ? 22.854 13.060 -23.810 1.00 59.72 83 ALA A CA 1
ATOM 678 C C . ALA A 1 83 ? 22.941 12.012 -24.923 1.00 59.72 83 ALA A C 1
ATOM 680 O O . ALA A 1 83 ? 23.826 11.159 -24.908 1.00 59.72 83 ALA A O 1
ATOM 681 N N . VAL A 1 84 ? 22.021 12.070 -25.887 1.00 65.94 84 VAL A N 1
ATOM 682 C CA . VAL A 1 84 ? 22.080 11.201 -27.064 1.00 65.94 84 VAL A CA 1
ATOM 683 C C . VAL A 1 84 ? 23.204 11.717 -27.971 1.00 65.94 84 VAL A C 1
ATOM 685 O O . VAL A 1 84 ? 23.158 12.878 -28.391 1.00 65.94 84 VAL A O 1
ATOM 688 N N . PRO A 1 85 ? 24.231 10.906 -28.273 1.00 67.94 85 PRO A N 1
ATOM 689 C CA . PRO A 1 85 ? 25.336 11.323 -29.123 1.00 67.94 85 PRO A CA 1
ATOM 690 C C . PRO A 1 85 ? 24.869 11.410 -30.581 1.00 67.94 85 PRO A C 1
ATOM 692 O O . PRO A 1 85 ? 24.952 10.445 -31.335 1.00 67.94 85 PRO A O 1
ATOM 695 N N . VAL A 1 86 ? 24.372 12.578 -30.986 1.00 72.44 86 VAL A N 1
ATOM 696 C CA . VAL A 1 86 ? 23.919 12.841 -32.358 1.00 72.44 86 VAL A CA 1
ATOM 697 C C . VAL A 1 86 ? 24.917 13.758 -33.070 1.00 72.44 86 VAL A C 1
ATOM 699 O O . VAL A 1 86 ? 25.455 14.712 -32.496 1.00 72.44 86 VAL A O 1
ATOM 702 N N . ALA A 1 87 ? 25.219 13.443 -34.330 1.00 74.38 87 ALA A N 1
ATOM 703 C CA . ALA A 1 87 ? 25.993 14.331 -35.190 1.00 74.38 87 ALA A CA 1
ATOM 704 C C . ALA A 1 87 ? 25.153 15.568 -35.526 1.00 74.38 87 ALA A C 1
ATOM 706 O O . ALA A 1 87 ? 23.980 15.450 -35.883 1.00 74.38 87 ALA A O 1
ATOM 707 N N . LEU A 1 88 ? 25.741 16.757 -35.401 1.00 76.56 88 LEU A N 1
ATOM 708 C CA . LEU A 1 88 ? 25.029 17.978 -35.767 1.00 76.56 88 LEU A CA 1
ATOM 709 C C . LEU A 1 88 ? 24.952 18.075 -37.294 1.00 76.56 88 LEU A C 1
ATOM 711 O O . LEU A 1 88 ? 25.831 17.601 -38.015 1.00 76.56 88 LEU A O 1
ATOM 715 N N . THR A 1 89 ? 23.902 18.716 -37.806 1.00 76.31 89 THR A N 1
ATOM 716 C CA . THR A 1 89 ? 23.712 18.881 -39.257 1.00 76.31 89 THR A CA 1
ATOM 717 C C . THR A 1 89 ? 24.839 19.687 -39.907 1.00 76.31 89 THR A C 1
ATOM 719 O O . THR A 1 89 ? 25.105 19.497 -41.090 1.00 76.31 89 THR A O 1
ATOM 722 N N . SER A 1 90 ? 25.526 20.544 -39.148 1.00 76.31 90 SER A N 1
ATOM 723 C CA . SER A 1 90 ? 26.733 21.259 -39.575 1.00 76.31 90 SER A CA 1
ATOM 724 C C . SER A 1 90 ? 27.910 20.315 -39.836 1.00 76.31 90 SER A C 1
ATOM 726 O O . SER A 1 90 ? 28.519 20.386 -40.896 1.00 76.31 90 SER A O 1
ATOM 728 N N . GLU A 1 91 ? 28.173 19.370 -38.934 1.00 70.12 91 GLU A N 1
ATOM 729 C CA . GLU A 1 91 ? 29.283 18.410 -39.053 1.00 70.12 91 GLU A CA 1
ATOM 730 C C . GLU A 1 91 ? 29.092 17.444 -40.233 1.00 70.12 91 GLU A C 1
ATOM 732 O O . GLU A 1 91 ? 30.051 17.071 -40.907 1.00 70.12 91 GLU A O 1
ATOM 737 N N . LEU A 1 92 ? 27.843 17.052 -40.514 1.00 73.50 92 LEU A N 1
ATOM 738 C CA . LEU A 1 92 ? 27.513 16.218 -41.675 1.00 73.50 92 LEU A CA 1
ATOM 739 C C . LEU A 1 92 ? 27.688 16.976 -42.998 1.00 73.50 92 LEU A C 1
ATOM 741 O O . LEU A 1 92 ? 28.066 16.376 -44.004 1.00 73.50 92 LEU A O 1
ATOM 745 N N . LYS A 1 93 ? 27.426 18.289 -43.001 1.00 73.69 93 LYS A N 1
ATOM 746 C CA . LYS A 1 93 ? 27.570 19.149 -44.183 1.00 73.69 93 LYS A CA 1
ATOM 747 C C . LYS A 1 93 ? 29.030 19.509 -44.461 1.00 73.69 93 LYS A C 1
ATOM 749 O O . LYS A 1 93 ? 29.430 19.468 -45.619 1.00 73.69 93 LYS A O 1
ATOM 754 N N . GLU A 1 94 ? 29.833 19.787 -43.432 1.00 70.88 94 GLU A N 1
ATOM 755 C CA . GLU A 1 94 ? 31.267 20.098 -43.577 1.00 70.88 94 GLU A CA 1
ATOM 756 C C . GLU A 1 94 ? 32.078 18.923 -44.150 1.00 70.88 94 GLU A C 1
ATOM 758 O O . GLU A 1 94 ? 33.005 19.131 -44.926 1.00 70.88 94 GLU A O 1
ATOM 763 N N . GLY A 1 95 ? 31.699 17.680 -43.834 1.00 65.50 95 GLY A N 1
ATOM 764 C CA . GLY A 1 95 ? 32.314 16.466 -44.387 1.00 65.50 95 GLY A CA 1
ATOM 765 C C . GLY A 1 95 ? 31.778 16.018 -45.757 1.00 65.50 95 GLY A C 1
ATOM 766 O O . GLY A 1 95 ? 32.085 14.914 -46.211 1.00 65.50 95 GLY A O 1
ATOM 767 N N . GLY A 1 96 ? 30.923 16.819 -46.403 1.00 68.69 96 GLY A N 1
ATOM 768 C CA . GLY A 1 96 ? 30.310 16.477 -47.692 1.00 68.69 96 GLY A CA 1
ATOM 769 C C . GLY A 1 96 ? 29.349 15.284 -47.637 1.00 68.69 96 GLY A C 1
ATOM 770 O O . GLY A 1 96 ? 29.173 14.593 -48.637 1.00 68.69 96 GLY A O 1
ATOM 771 N N . GLY A 1 97 ? 28.765 14.986 -46.470 1.00 69.19 97 GLY A N 1
ATOM 772 C CA . GLY A 1 97 ? 27.881 13.830 -46.275 1.00 69.19 97 GLY A CA 1
ATOM 773 C C . GLY A 1 97 ? 28.582 12.470 -46.375 1.00 69.19 97 GLY A C 1
ATOM 774 O O . GLY A 1 97 ? 27.916 11.436 -46.389 1.00 69.19 97 GLY A O 1
ATOM 775 N N . SER A 1 98 ? 29.917 12.447 -46.444 1.00 76.12 98 SER A N 1
ATOM 776 C CA . SER A 1 98 ? 30.692 11.215 -46.559 1.00 76.12 98 SER A CA 1
ATOM 777 C C . SER A 1 98 ? 30.775 10.489 -45.219 1.00 76.12 98 SER A C 1
ATOM 779 O O . SER A 1 98 ? 31.154 11.062 -44.199 1.00 76.12 98 SER A O 1
ATOM 781 N N . LEU A 1 99 ? 30.512 9.180 -45.216 1.00 77.38 99 LEU A N 1
ATOM 782 C CA . LEU A 1 99 ? 30.640 8.353 -44.010 1.00 77.38 99 LEU A CA 1
ATOM 783 C C . LEU A 1 99 ? 32.080 8.338 -43.463 1.00 77.38 99 LEU A C 1
ATOM 785 O O . LEU A 1 99 ? 32.286 8.147 -42.269 1.00 77.38 99 LEU A O 1
ATOM 789 N N . ARG A 1 100 ? 33.080 8.590 -44.321 1.00 80.00 100 ARG A N 1
ATOM 790 C CA . ARG A 1 100 ? 34.503 8.610 -43.942 1.00 80.00 100 ARG A CA 1
ATOM 791 C C . ARG A 1 100 ? 34.880 9.794 -43.051 1.00 80.00 100 ARG A C 1
ATOM 793 O O . ARG A 1 100 ? 35.865 9.708 -42.328 1.00 80.00 100 ARG A O 1
ATOM 800 N N . THR A 1 101 ? 34.129 10.891 -43.111 1.00 78.38 101 THR A N 1
ATOM 801 C CA . THR A 1 101 ? 34.398 12.114 -42.336 1.00 78.38 101 THR A CA 1
ATOM 802 C C . THR A 1 101 ? 33.603 12.175 -41.033 1.00 78.38 101 THR A C 1
ATOM 804 O O . THR A 1 101 ? 33.852 13.048 -40.202 1.00 78.38 101 THR A O 1
ATOM 807 N N . VAL A 1 102 ? 32.656 11.253 -40.828 1.00 78.38 102 VAL A N 1
ATOM 808 C CA . VAL A 1 102 ? 31.850 11.189 -39.606 1.00 78.38 102 VAL A CA 1
ATOM 809 C C . VAL A 1 102 ? 32.703 10.648 -38.464 1.00 78.38 102 VAL A C 1
ATOM 811 O O . VAL A 1 102 ? 33.131 9.494 -38.471 1.00 78.38 102 VAL A O 1
ATOM 814 N N . LYS A 1 103 ? 32.930 11.480 -37.446 1.00 80.88 103 LYS A N 1
ATOM 815 C CA . LYS A 1 103 ? 33.574 11.039 -36.206 1.00 80.88 103 LYS A CA 1
ATOM 816 C C . LYS A 1 103 ? 32.562 10.248 -35.372 1.00 80.88 103 LYS A C 1
ATOM 818 O O . LYS A 1 103 ? 31.463 10.759 -35.140 1.00 80.88 103 LYS A O 1
ATOM 823 N N . PRO A 1 104 ? 32.900 9.038 -34.893 1.00 80.00 104 PRO A N 1
ATOM 824 C CA . PRO A 1 104 ? 32.008 8.295 -34.014 1.00 80.00 104 PRO A CA 1
ATOM 825 C C . PRO A 1 104 ? 31.796 9.091 -32.722 1.00 80.00 104 PRO A C 1
ATOM 827 O O . PRO A 1 104 ? 32.755 9.510 -32.073 1.00 80.00 104 PRO A O 1
ATOM 830 N N . LYS A 1 105 ? 30.531 9.316 -32.364 1.00 79.56 105 LYS A N 1
ATOM 831 C CA . LYS A 1 105 ? 30.133 9.959 -31.109 1.00 79.56 105 LYS A CA 1
ATOM 832 C C . LYS A 1 105 ? 29.535 8.923 -30.164 1.00 79.56 105 LYS A C 1
ATOM 834 O O . LYS A 1 105 ? 28.925 7.955 -30.607 1.00 79.56 105 LYS A O 1
ATOM 839 N N . GLY A 1 106 ? 29.665 9.174 -28.865 1.00 77.44 106 GLY A N 1
ATOM 840 C CA . GLY A 1 106 ? 29.119 8.304 -27.825 1.00 77.44 106 GLY A CA 1
ATOM 841 C C . GLY A 1 106 ? 30.088 7.227 -27.353 1.00 77.44 106 GLY A C 1
ATOM 842 O O . GLY A 1 106 ? 31.203 7.091 -27.855 1.00 77.44 106 GLY A O 1
ATOM 843 N N . ASN A 1 107 ? 29.658 6.467 -26.351 1.00 80.62 107 ASN A N 1
ATOM 844 C CA . ASN A 1 107 ? 30.423 5.356 -25.806 1.00 80.62 107 ASN A CA 1
ATOM 845 C C . ASN A 1 107 ? 29.530 4.117 -25.736 1.00 80.62 107 ASN A C 1
ATOM 847 O O . ASN A 1 107 ? 28.717 3.973 -24.825 1.00 80.62 107 ASN A O 1
ATOM 851 N N . LEU A 1 108 ? 29.743 3.191 -26.673 1.00 78.88 108 LEU A N 1
ATOM 852 C CA . LEU A 1 108 ? 28.951 1.966 -26.806 1.00 78.88 108 LEU A CA 1
ATOM 853 C C . LEU A 1 108 ? 28.961 1.095 -25.544 1.00 78.88 108 LEU A C 1
ATOM 855 O O . LEU A 1 108 ? 28.021 0.342 -25.308 1.00 78.88 108 LEU A O 1
ATOM 859 N N . ILE A 1 109 ? 30.012 1.177 -24.725 1.00 78.56 109 ILE A N 1
ATOM 860 C CA . ILE A 1 109 ? 30.086 0.432 -23.464 1.00 78.56 109 ILE A CA 1
ATOM 861 C C . ILE A 1 109 ? 29.052 0.978 -22.476 1.00 78.56 109 ILE A C 1
ATOM 863 O O . ILE A 1 109 ? 28.367 0.198 -21.814 1.00 78.56 109 ILE A O 1
ATOM 867 N N . ILE A 1 110 ? 28.916 2.304 -22.400 1.00 77.88 110 ILE A N 1
ATOM 868 C CA . ILE A 1 110 ? 27.947 2.971 -21.525 1.00 77.88 110 ILE A CA 1
ATOM 869 C C . ILE A 1 110 ? 26.531 2.641 -21.997 1.00 77.88 110 ILE A C 1
ATOM 871 O O . ILE A 1 110 ? 25.748 2.123 -21.203 1.00 77.88 110 ILE A O 1
ATOM 875 N N . ASP A 1 111 ? 26.252 2.791 -23.293 1.00 75.81 111 ASP A N 1
ATOM 876 C CA . ASP A 1 111 ? 24.942 2.481 -23.880 1.00 75.81 111 ASP A CA 1
ATOM 877 C C . ASP A 1 111 ? 24.561 1.008 -23.672 1.00 75.81 111 ASP A C 1
ATOM 879 O O . ASP A 1 111 ? 23.415 0.673 -23.358 1.00 75.81 111 ASP A O 1
ATOM 883 N N . ARG A 1 112 ? 25.535 0.093 -23.778 1.00 76.44 112 ARG A N 1
ATOM 884 C CA . ARG A 1 112 ? 25.321 -1.335 -23.516 1.00 76.44 112 ARG A CA 1
ATOM 885 C C . ARG A 1 112 ? 24.981 -1.592 -22.051 1.00 76.44 112 ARG A C 1
ATOM 887 O O . ARG A 1 112 ? 24.056 -2.355 -21.776 1.00 76.44 112 ARG A O 1
ATOM 894 N N . ILE A 1 113 ? 25.683 -0.953 -21.115 1.00 78.75 113 ILE A N 1
ATOM 895 C CA . ILE A 1 113 ? 25.402 -1.064 -19.676 1.00 78.75 113 ILE A CA 1
ATOM 896 C C . ILE A 1 113 ? 24.024 -0.477 -19.350 1.00 78.75 113 ILE A C 1
ATOM 898 O O . ILE A 1 113 ? 23.262 -1.092 -18.602 1.00 78.75 113 ILE A O 1
ATOM 902 N N . GLU A 1 114 ? 23.674 0.674 -19.917 1.00 75.38 114 GLU A N 1
ATOM 903 C CA . GLU A 1 114 ? 22.364 1.303 -19.738 1.00 75.38 114 GLU A CA 1
ATOM 904 C C . GLU A 1 114 ? 21.238 0.439 -20.309 1.00 75.38 114 GLU A C 1
ATOM 906 O O . GLU A 1 114 ? 20.248 0.185 -19.623 1.00 75.38 114 GLU A O 1
ATOM 911 N N . SER A 1 115 ? 21.431 -0.135 -21.496 1.00 75.81 115 SER A N 1
ATOM 912 C CA . SER A 1 115 ? 20.507 -1.099 -22.096 1.00 75.81 115 SER A CA 1
ATOM 913 C C . SER A 1 115 ? 20.334 -2.362 -21.240 1.00 75.81 115 SER A C 1
ATOM 915 O O . SER A 1 115 ? 19.228 -2.899 -21.120 1.00 75.81 115 SER A O 1
ATOM 917 N N . MET A 1 116 ? 21.407 -2.864 -20.621 1.00 79.19 116 MET A N 1
ATOM 918 C CA . MET A 1 116 ? 21.322 -3.995 -19.689 1.00 79.19 116 MET A CA 1
ATOM 919 C C . MET A 1 116 ? 20.599 -3.614 -18.391 1.00 79.19 116 MET A C 1
ATOM 921 O O . MET A 1 116 ? 19.824 -4.419 -17.877 1.00 79.19 116 MET A O 1
ATOM 925 N N . ARG A 1 117 ? 20.794 -2.393 -17.877 1.00 75.56 117 ARG A N 1
ATOM 926 C CA . ARG A 1 117 ? 20.071 -1.874 -16.702 1.00 75.56 117 ARG A CA 1
ATOM 927 C C . ARG A 1 117 ? 18.583 -1.682 -16.978 1.00 75.56 117 ARG A C 1
ATOM 929 O O . ARG A 1 117 ? 17.769 -2.105 -16.165 1.00 75.56 117 ARG A O 1
ATOM 936 N N . ALA A 1 118 ? 18.221 -1.111 -18.127 1.00 72.94 118 ALA A N 1
ATOM 937 C CA . ALA A 1 118 ? 16.827 -0.926 -18.537 1.00 72.94 118 ALA A CA 1
ATOM 938 C C . ALA A 1 118 ? 16.074 -2.265 -18.624 1.00 72.94 118 ALA A C 1
ATOM 940 O O . ALA A 1 118 ? 14.916 -2.368 -18.228 1.00 72.94 118 ALA A O 1
ATOM 941 N N . ARG A 1 119 ? 16.772 -3.320 -19.058 1.00 76.69 119 ARG A N 1
ATOM 942 C CA . ARG A 1 119 ? 16.270 -4.702 -19.096 1.00 76.69 119 ARG A CA 1
ATOM 943 C C . ARG A 1 119 ? 16.394 -5.450 -17.762 1.00 76.69 119 ARG A C 1
ATOM 945 O O . ARG A 1 119 ? 16.106 -6.639 -17.715 1.00 76.69 119 ARG A O 1
ATOM 952 N N . LYS A 1 120 ? 16.836 -4.783 -16.687 1.00 74.12 120 LYS A N 1
ATOM 953 C CA . LYS A 1 120 ? 17.102 -5.365 -15.355 1.00 74.12 120 LYS A CA 1
ATOM 954 C C . LYS A 1 120 ? 18.104 -6.533 -15.356 1.00 74.12 120 LYS A C 1
ATOM 956 O O . LYS A 1 120 ? 18.139 -7.315 -14.415 1.00 74.12 120 LYS A O 1
ATOM 961 N N . MET A 1 121 ? 18.941 -6.638 -16.387 1.00 75.00 121 MET A N 1
ATOM 962 C CA . MET A 1 121 ? 19.970 -7.678 -16.528 1.00 75.00 121 MET A CA 1
ATOM 963 C C . MET A 1 121 ? 21.301 -7.289 -15.877 1.00 75.00 121 MET A C 1
ATOM 965 O O . MET A 1 121 ? 22.139 -8.145 -15.617 1.00 75.00 121 MET A O 1
ATOM 969 N N . ALA A 1 122 ? 21.515 -5.997 -15.625 1.00 76.75 122 ALA A N 1
ATOM 970 C CA . ALA A 1 122 ? 22.657 -5.498 -14.871 1.00 76.75 122 ALA A CA 1
ATOM 971 C C . ALA A 1 122 ? 22.163 -4.816 -13.596 1.00 76.75 122 ALA A C 1
ATOM 973 O O . ALA A 1 122 ? 21.345 -3.896 -13.653 1.00 76.75 122 ALA A O 1
ATOM 974 N N . GLY A 1 123 ? 22.691 -5.242 -12.447 1.00 67.50 123 GLY A N 1
ATOM 975 C CA . GLY A 1 123 ? 22.426 -4.576 -11.180 1.00 67.50 123 GLY A CA 1
ATOM 976 C C . GLY A 1 123 ? 22.925 -3.134 -11.230 1.00 67.50 123 GLY A C 1
ATOM 977 O O . GLY A 1 123 ? 24.101 -2.869 -11.500 1.00 67.50 123 GLY A O 1
ATOM 978 N N . THR A 1 124 ? 22.052 -2.176 -10.939 1.00 62.62 124 THR A N 1
ATOM 979 C CA . THR A 1 124 ? 22.514 -0.883 -10.456 1.00 62.62 124 THR A CA 1
ATOM 980 C C . THR A 1 124 ? 23.146 -1.163 -9.102 1.00 62.62 124 THR A C 1
ATOM 982 O O . THR A 1 124 ? 22.451 -1.465 -8.136 1.00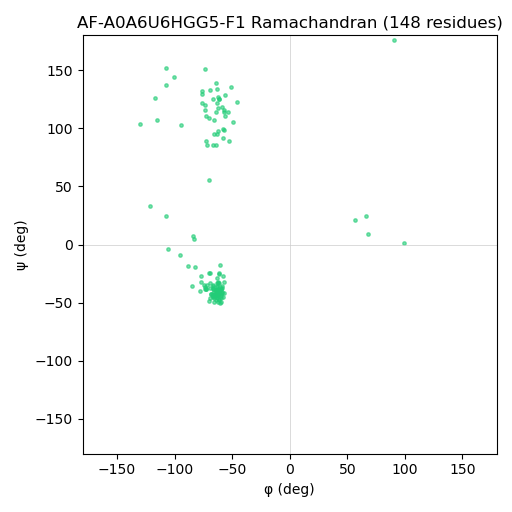 62.62 124 THR A O 1
ATOM 985 N N . LYS A 1 125 ? 24.481 -1.115 -9.004 1.00 62.38 125 LYS A N 1
ATOM 986 C CA . LYS A 1 125 ? 25.091 -0.929 -7.687 1.00 62.38 125 LYS A CA 1
ATOM 987 C C . LYS A 1 125 ? 24.517 0.387 -7.180 1.00 62.38 125 LYS A C 1
ATOM 989 O O . LYS A 1 125 ? 24.934 1.451 -7.638 1.00 62.38 125 LYS A O 1
ATOM 994 N N . VAL A 1 126 ? 23.509 0.306 -6.316 1.00 51.78 126 VAL A N 1
ATOM 995 C CA . VAL A 1 126 ? 23.049 1.423 -5.507 1.00 51.78 126 VAL A CA 1
ATOM 996 C C . VAL A 1 126 ? 24.239 1.721 -4.613 1.00 51.78 126 VAL A C 1
ATOM 998 O O . VAL A 1 126 ? 24.396 1.164 -3.533 1.00 51.78 126 VAL A O 1
ATOM 1001 N N . TYR A 1 127 ? 25.170 2.529 -5.118 1.00 47.25 127 TYR A N 1
ATOM 1002 C CA . TYR A 1 127 ? 26.015 3.284 -4.225 1.00 47.25 127 TYR A CA 1
ATOM 1003 C C . TYR A 1 127 ? 25.033 4.195 -3.514 1.00 47.25 127 TYR A C 1
ATOM 1005 O O . TYR A 1 127 ? 24.665 5.242 -4.046 1.00 47.25 127 TYR A O 1
ATOM 1013 N N . ASP A 1 128 ? 24.582 3.761 -2.340 1.00 44.59 128 ASP A N 1
ATOM 1014 C CA . ASP A 1 128 ? 24.136 4.666 -1.301 1.00 44.59 128 ASP A CA 1
ATOM 1015 C C . ASP A 1 128 ? 25.294 5.641 -1.107 1.00 44.59 128 ASP A C 1
ATOM 1017 O O . ASP A 1 128 ? 26.242 5.419 -0.348 1.00 44.59 128 ASP A O 1
ATOM 1021 N N . ARG A 1 129 ? 25.274 6.726 -1.884 1.00 50.53 129 ARG A N 1
ATOM 1022 C CA . ARG A 1 129 ? 26.077 7.897 -1.607 1.00 50.53 129 ARG A CA 1
ATOM 1023 C C . ARG A 1 129 ? 25.479 8.434 -0.320 1.00 50.53 129 ARG A C 1
ATOM 1025 O O . ARG A 1 129 ? 24.622 9.310 -0.353 1.00 50.53 129 ARG A O 1
ATOM 1032 N N . LYS A 1 130 ? 25.937 7.918 0.826 1.00 50.53 130 LYS A N 1
ATOM 1033 C CA . LYS A 1 130 ? 25.929 8.700 2.058 1.00 50.53 130 LYS A CA 1
ATOM 1034 C C . LYS A 1 130 ? 26.568 10.022 1.668 1.00 50.53 130 LYS A C 1
ATOM 1036 O O . LYS A 1 130 ? 27.772 10.065 1.410 1.00 50.53 130 LYS A O 1
ATOM 1041 N N . LEU A 1 131 ? 25.749 11.063 1.541 1.00 51.31 131 LEU A N 1
ATOM 1042 C CA . LEU A 1 131 ? 26.193 12.435 1.375 1.00 51.31 131 LEU A CA 1
ATOM 1043 C C . LEU A 1 131 ? 27.069 12.727 2.597 1.00 51.31 131 LEU A C 1
ATOM 1045 O O . LEU A 1 131 ? 26.580 13.070 3.670 1.00 51.31 131 LEU A O 1
ATOM 1049 N N . ARG A 1 132 ? 28.380 12.502 2.477 1.00 54.62 132 ARG A N 1
ATOM 1050 C CA . ARG A 1 132 ? 29.345 13.000 3.449 1.00 54.62 132 ARG A CA 1
ATOM 1051 C C . ARG A 1 132 ? 29.396 14.499 3.217 1.00 54.62 132 ARG A C 1
ATOM 1053 O O . ARG A 1 132 ? 30.209 14.983 2.439 1.00 54.62 132 ARG A O 1
ATOM 1060 N N . VAL A 1 133 ? 28.475 15.218 3.853 1.00 57.91 133 VAL A N 1
ATOM 1061 C CA . VAL A 1 133 ? 28.560 16.668 3.978 1.00 57.91 133 VAL A CA 1
ATOM 1062 C C . VAL A 1 133 ? 29.899 16.944 4.655 1.00 57.91 133 VAL A C 1
ATOM 1064 O O . VAL A 1 133 ? 30.130 16.514 5.786 1.00 57.91 133 VAL A O 1
ATOM 1067 N N . GLY A 1 134 ? 30.808 17.588 3.923 1.00 48.44 134 GLY A N 1
ATOM 1068 C CA . GLY A 1 134 ? 32.140 17.978 4.379 1.00 48.44 134 GLY A CA 1
ATOM 1069 C C . GLY A 1 134 ? 32.078 19.108 5.402 1.00 48.44 134 GLY A C 1
ATOM 1070 O O . GLY A 1 134 ? 32.673 20.161 5.205 1.00 48.44 134 GLY A O 1
ATOM 1071 N N . GLY A 1 135 ? 31.327 18.918 6.486 1.00 63.72 135 GLY A N 1
ATOM 1072 C CA . GLY A 1 135 ? 31.354 19.817 7.624 1.00 63.72 135 GLY A CA 1
ATOM 1073 C C . GLY A 1 135 ? 32.743 19.800 8.258 1.00 63.72 135 GLY A C 1
ATOM 1074 O O . GLY A 1 135 ? 33.331 18.739 8.484 1.00 63.72 135 GLY A O 1
ATOM 1075 N N . LYS A 1 136 ? 33.273 20.988 8.552 1.00 67.94 136 LYS A N 1
ATOM 1076 C CA . LYS A 1 136 ? 34.525 21.186 9.290 1.00 67.94 136 LYS A CA 1
ATOM 1077 C C . LYS A 1 136 ? 34.434 20.406 10.612 1.00 67.94 136 LYS A C 1
ATOM 1079 O O . LYS A 1 136 ? 33.599 20.736 11.454 1.00 67.94 136 LYS A O 1
ATOM 1084 N N . LYS A 1 137 ? 35.255 19.361 10.799 1.00 61.22 137 LYS A N 1
ATOM 1085 C CA . LYS A 1 137 ? 35.328 18.618 12.072 1.00 61.22 137 LYS A CA 1
ATOM 1086 C C . LYS A 1 137 ? 35.648 19.615 13.190 1.00 61.22 137 LYS A C 1
ATOM 1088 O O . LYS A 1 137 ? 36.757 20.148 13.233 1.00 61.22 137 LYS A O 1
ATOM 1093 N N . ARG A 1 138 ? 34.693 19.889 14.083 1.00 64.75 138 ARG A N 1
ATOM 1094 C CA . ARG A 1 138 ? 34.984 20.627 15.317 1.00 64.75 138 ARG A CA 1
ATOM 1095 C C . ARG A 1 138 ? 35.887 19.731 16.165 1.00 64.75 138 ARG A C 1
ATOM 1097 O O . ARG A 1 138 ? 35.569 18.564 16.377 1.00 64.75 138 ARG A O 1
ATOM 1104 N N . LYS A 1 139 ? 37.048 20.245 16.580 1.00 65.00 139 LYS A N 1
ATOM 1105 C CA . LYS A 1 139 ? 37.908 19.548 17.542 1.00 65.00 139 LYS A CA 1
ATOM 1106 C C . LYS A 1 139 ? 37.098 19.402 18.829 1.00 65.00 139 LYS A C 1
ATOM 1108 O O . LYS A 1 139 ? 36.600 20.405 19.334 1.00 65.00 139 LYS A O 1
ATOM 1113 N N . ASN A 1 140 ? 36.951 18.178 19.331 1.00 59.75 140 ASN A N 1
ATOM 1114 C CA . ASN A 1 140 ? 36.403 17.944 20.661 1.00 59.75 140 ASN A CA 1
ATOM 1115 C C . ASN A 1 140 ? 37.353 18.608 21.662 1.00 59.75 140 ASN A C 1
ATOM 1117 O O . ASN A 1 140 ? 38.401 18.054 21.993 1.00 59.75 140 ASN A O 1
ATOM 1121 N N . ILE A 1 141 ? 37.019 19.823 22.090 1.00 58.72 141 ILE A N 1
ATOM 1122 C CA . ILE A 1 141 ? 37.615 20.422 23.276 1.00 58.72 141 ILE A CA 1
ATOM 1123 C C . ILE A 1 141 ? 37.157 19.517 24.416 1.00 58.72 141 ILE A C 1
ATOM 1125 O O . ILE A 1 141 ? 35.957 19.383 24.654 1.00 58.72 141 ILE A O 1
ATOM 1129 N N . LYS A 1 142 ? 38.103 18.813 25.047 1.00 52.78 142 LYS A N 1
ATOM 1130 C CA . LYS A 1 142 ? 37.866 18.103 26.305 1.00 52.78 142 LYS A CA 1
ATOM 1131 C C . LYS A 1 142 ? 37.367 19.147 27.301 1.00 52.78 142 LYS A C 1
ATOM 1133 O O . LYS A 1 142 ? 38.166 19.907 27.837 1.00 52.78 142 LYS A O 1
ATOM 1138 N N . GLY A 1 143 ? 36.050 19.214 27.476 1.00 47.97 143 GLY A N 1
ATOM 1139 C CA . GLY A 1 143 ? 35.431 19.969 28.550 1.00 47.97 143 GLY A CA 1
ATOM 1140 C C . GLY A 1 143 ? 35.995 19.463 29.868 1.00 47.97 143 GLY A C 1
ATOM 1141 O O . GLY A 1 143 ? 36.078 18.251 30.092 1.00 47.97 143 GLY A O 1
ATOM 1142 N N . ALA A 1 144 ? 36.465 20.408 30.672 1.00 52.66 144 ALA A N 1
ATOM 1143 C CA . ALA A 1 144 ? 36.944 20.182 32.015 1.00 52.66 144 ALA A CA 1
ATOM 1144 C C . ALA A 1 144 ? 35.897 19.389 32.805 1.00 52.66 144 ALA A C 1
ATOM 1146 O O . ALA A 1 144 ? 34.700 19.666 32.736 1.00 52.66 144 ALA A O 1
ATOM 1147 N N . LYS A 1 145 ? 36.359 18.379 33.543 1.00 49.62 145 LYS A N 1
ATOM 1148 C CA . LYS A 1 145 ? 35.578 17.796 34.628 1.00 49.62 145 LYS A CA 1
ATOM 1149 C C . LYS A 1 145 ? 35.434 18.885 35.688 1.00 49.62 145 LYS A C 1
ATOM 1151 O O . LYS A 1 145 ? 36.344 19.056 36.493 1.00 49.62 145 LYS A O 1
ATOM 1156 N N . GLU A 1 146 ? 34.334 19.622 35.670 1.00 47.03 146 GLU A N 1
ATOM 1157 C CA . GLU A 1 146 ? 33.915 20.351 36.859 1.00 47.03 146 GLU A CA 1
ATOM 1158 C C . GLU A 1 146 ? 33.392 19.326 37.862 1.00 47.03 146 GLU A C 1
ATOM 1160 O O . GLU A 1 146 ? 32.400 18.629 37.650 1.00 47.03 146 GLU A O 1
ATOM 1165 N N . GLN A 1 147 ? 34.182 19.173 38.918 1.00 51.41 147 GLN A N 1
ATOM 1166 C CA . GLN A 1 147 ? 33.776 18.575 40.172 1.00 51.41 147 GLN A CA 1
ATOM 1167 C C . GLN A 1 147 ? 32.686 19.469 40.764 1.00 51.41 147 GLN A C 1
ATOM 1169 O O . GLN A 1 147 ? 32.943 20.638 41.030 1.00 51.41 147 GLN A O 1
ATOM 1174 N N . PHE A 1 148 ? 31.505 18.915 41.014 1.00 40.47 148 PHE A N 1
ATOM 1175 C CA . PHE A 1 148 ? 30.642 19.432 42.068 1.00 40.47 148 PHE A CA 1
ATOM 1176 C C . PHE A 1 148 ? 30.508 18.344 43.126 1.00 40.47 148 PHE A C 1
ATOM 1178 O O . PHE A 1 148 ? 29.923 17.284 42.909 1.00 40.47 148 PHE A O 1
ATOM 1185 N N . VAL A 1 149 ? 31.187 18.617 44.236 1.00 38.66 149 VAL A N 1
ATOM 1186 C CA . VAL A 1 149 ? 30.970 18.054 45.562 1.00 38.66 149 VAL A CA 1
ATOM 1187 C C . VAL A 1 149 ? 30.191 19.123 46.335 1.00 38.66 149 VAL A C 1
ATOM 1189 O O . VAL A 1 149 ? 30.492 20.308 46.177 1.00 38.66 149 VAL A O 1
ATOM 1192 N N . VAL A 1 150 ? 29.282 18.643 47.192 1.00 37.75 150 VAL A N 1
ATOM 1193 C CA . VAL A 1 150 ? 28.309 19.324 48.075 1.00 37.75 150 VAL A CA 1
ATOM 1194 C C . VAL A 1 150 ? 26.945 19.570 47.439 1.00 37.75 150 VAL A C 1
ATOM 1196 O O . VAL A 1 150 ? 26.806 20.492 46.611 1.00 37.75 150 VAL A O 1
#

Sequence (150 aa):
SPLLQRRLKAEKFLVEKRKTDKRLLNSVNETKKFTRELSRKEVEDAERRERLAALKAERESKPVGKDLHDATTKSFDPLRAPAVPVALTSELKEGGGSLRTVKPKGNLIIDRIESMRARKMAGTKVYDRKLRVGGKKRKNIKGAKEQFVV

Organism: NCBI:txid265563

InterPro domains:
  IPR011687 Ribosome biogenesis protein Nop53/GLTSCR2 [PF07767] (5-116)
  IPR011687 Ribosome biogenesis protein Nop53/GLTSCR2 [PTHR14211] (6-130)
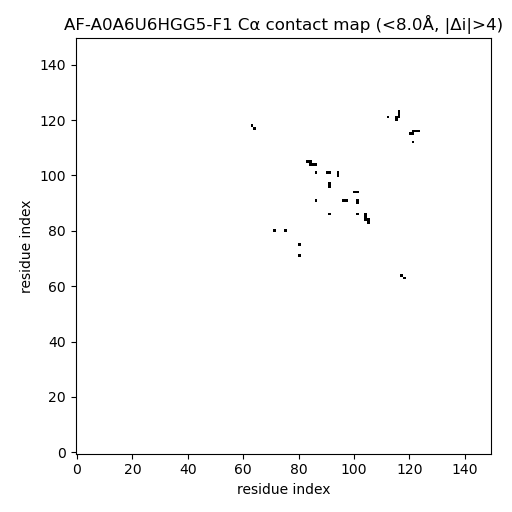
Secondary structure (DSSP, 8-state):
-HHHHHHHHHHHHHHHHHHHHHHHHHHHHHHHHHHHHHHHHHHHHHHHHHHHHHHHHHHHHSPTTTTHHHHHHHT--TTT--------HHHHHHTTT-GGG----S-HHHHHHHHHHHTT-S----------------------------